Protein AF-A0A932FZR4-F1 (afdb_monomer)

Mean predicted aligned error: 4.01 Å

Organism: Tectimicrobiota bacterium (NCBI:txid2528274)

Foldseek 3Di:
DPDDPLCLQVLLVVDPAADAQPDPPPVSSVVVLVVCVVVVPDPNNPSVNVLLSVLVVVVVVDVVVDDDPAAADAADCSSRNSNQVNNCVVVVHHHDDDPDHRNCVVVVVVVVVVVVVVVVVVD

InterPro domains:
  IPR002731 ATPase, BadF/BadG/BcrA/BcrD type [PF01869] (3-114)
  IPR043129 ATPase, nucleotide binding domain [SSF53067] (11-116)
  IPR051805 Dehydratase Activator and Reductase Protein [PTHR32329] (1-122)

Secondary structure (DSSP, 8-state):
----HHHHHHHHTT-SSPPP----SHHHHHHHHHHHHHTT--HHHHHHHHHHHHHHHHHHHHHHH---S-----SGGGG-HHHHHHHHHHHTSPPP--SS-TTTHHHHHHHHHHHHHHHHHT-

Sequence (123 aa):
LYVELENLGPLSLKGEKALEVSSQCSVFAEAEITTLMAEKKPIADICAGLNLSVANRLISMLYRVGVESQVIIAGGVSKNVGVVKMIEDKLGMPLASSTVDPQLLGAVGAAIFAGRLLEKRKK

Radius of gyration: 18.0 Å; Cα contacts (8 Å, |Δi|>4): 133; chains: 1; bounding box: 40×27×59 Å

Nearest PDB structures (foldseek):
  4ehu-assemb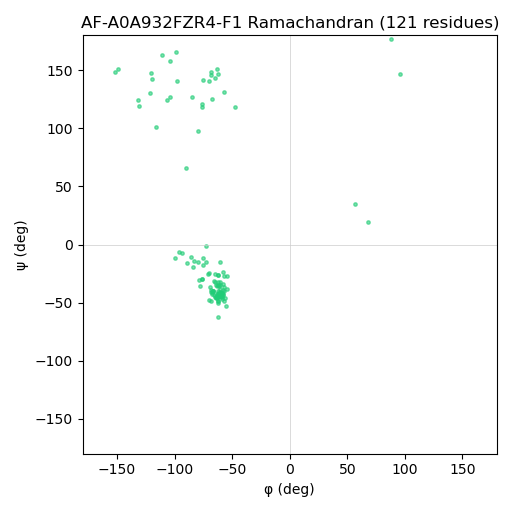ly1_A  TM=9.317E-01  e=2.919E-09  Clostridioides difficile
  1hux-assembly1_B  TM=9.383E-01  e=4.791E-08  Acidaminococcus fermentans
  7yyl-assembly4_H  TM=8.483E-01  e=1.893E-03  Carboxydothermus hydrogenoformans Z-2901
  3cqy-assembly1_A  TM=5.057E-01  e=1.706E-01  Shewanella oneidensis MR-1

Structure (mmCIF, N/CA/C/O backbone):
data_AF-A0A932FZR4-F1
#
_entry.id   AF-A0A932FZR4-F1
#
loop_
_atom_site.group_PDB
_atom_site.id
_atom_site.type_symbol
_atom_site.label_atom_id
_atom_site.label_alt_id
_atom_site.label_comp_id
_atom_site.label_asym_id
_atom_site.label_entity_id
_atom_site.label_seq_id
_atom_site.pdbx_PDB_ins_code
_atom_site.Cartn_x
_atom_site.Cartn_y
_atom_site.Cartn_z
_atom_site.occupancy
_atom_site.B_iso_or_equiv
_atom_site.auth_seq_id
_atom_site.auth_comp_id
_atom_site.auth_asym_id
_atom_site.auth_atom_id
_atom_site.pdbx_PDB_model_num
ATOM 1 N N . LEU A 1 1 ? 3.623 1.582 16.597 1.00 72.94 1 LEU A N 1
ATOM 2 C CA . LEU A 1 1 ? 3.121 0.192 16.474 1.00 72.94 1 LEU A CA 1
ATOM 3 C C . LEU A 1 1 ? 4.312 -0.755 16.543 1.00 72.94 1 LEU A C 1
ATOM 5 O O . LEU A 1 1 ? 5.257 -0.530 15.804 1.00 72.94 1 LEU A O 1
ATOM 9 N N . TYR A 1 2 ? 4.286 -1.784 17.389 1.00 85.25 2 TYR A N 1
ATOM 10 C CA . TYR A 1 2 ? 5.326 -2.826 17.414 1.00 85.25 2 TYR A CA 1
ATOM 11 C C . TYR A 1 2 ? 4.946 -3.962 16.455 1.00 85.25 2 TYR A C 1
ATOM 13 O O . TYR A 1 2 ? 4.581 -5.054 16.882 1.00 85.25 2 TYR A O 1
ATOM 21 N N . VAL A 1 3 ? 4.910 -3.660 15.157 1.00 92.12 3 VAL A N 1
ATOM 22 C CA . VAL A 1 3 ? 4.500 -4.592 14.099 1.00 92.12 3 VAL A CA 1
ATOM 23 C C . VAL A 1 3 ? 5.534 -4.532 12.985 1.00 92.12 3 VAL A C 1
ATOM 25 O O . VAL A 1 3 ? 5.792 -3.453 12.456 1.00 92.12 3 VAL A O 1
ATOM 28 N N . GLU A 1 4 ? 6.097 -5.685 12.630 1.00 94.44 4 GLU A N 1
ATOM 29 C CA . GLU A 1 4 ? 6.995 -5.810 11.478 1.00 94.44 4 GLU A CA 1
ATOM 30 C C . GLU A 1 4 ? 6.269 -5.470 10.170 1.00 94.44 4 GLU A C 1
ATOM 32 O O . GLU A 1 4 ? 5.073 -5.743 10.011 1.00 94.44 4 GLU A O 1
ATOM 37 N N . LEU A 1 5 ? 6.996 -4.893 9.214 1.00 92.19 5 LEU A N 1
ATOM 38 C CA . LEU A 1 5 ? 6.437 -4.362 7.968 1.00 92.19 5 LEU A CA 1
ATOM 39 C C . LEU A 1 5 ? 5.667 -5.426 7.170 1.00 92.19 5 LEU A C 1
ATOM 41 O O . LEU A 1 5 ? 4.588 -5.154 6.643 1.00 92.19 5 LEU A O 1
ATOM 45 N N . GLU A 1 6 ? 6.184 -6.652 7.130 1.00 94.19 6 GLU A N 1
ATOM 46 C CA . GLU A 1 6 ? 5.603 -7.790 6.414 1.00 94.19 6 GLU A CA 1
ATOM 47 C C . GLU A 1 6 ? 4.250 -8.206 7.005 1.00 94.19 6 GLU A C 1
ATOM 49 O O . GLU A 1 6 ? 3.396 -8.748 6.303 1.00 94.19 6 GLU A O 1
ATOM 54 N N . ASN A 1 7 ? 4.028 -7.910 8.288 1.00 95.62 7 ASN A N 1
ATOM 55 C CA . ASN A 1 7 ? 2.805 -8.252 9.002 1.00 95.62 7 ASN A CA 1
ATOM 56 C C . ASN A 1 7 ? 1.724 -7.168 8.898 1.00 95.62 7 ASN A C 1
ATOM 58 O O . ASN A 1 7 ? 0.558 -7.471 9.154 1.00 95.62 7 ASN A O 1
ATOM 62 N N . LEU A 1 8 ? 2.053 -5.936 8.482 1.00 95.25 8 LEU A N 1
ATOM 63 C CA . LEU A 1 8 ? 1.073 -4.845 8.362 1.00 95.25 8 LEU A CA 1
ATOM 64 C C . LEU A 1 8 ? -0.060 -5.179 7.385 1.00 95.25 8 LEU A C 1
ATOM 66 O O . LEU A 1 8 ? -1.228 -4.930 7.682 1.00 95.25 8 LEU A O 1
ATOM 70 N N . GLY A 1 9 ? 0.269 -5.774 6.237 1.00 96.50 9 GLY A N 1
ATOM 71 C CA . GLY A 1 9 ? -0.725 -6.220 5.259 1.00 96.50 9 GLY A CA 1
ATOM 72 C C . GLY A 1 9 ? -1.651 -7.299 5.825 1.00 96.50 9 GLY A C 1
ATOM 73 O O . GLY A 1 9 ? -2.847 -7.046 5.971 1.00 96.50 9 GLY A O 1
ATOM 74 N N . PRO A 1 10 ? -1.132 -8.475 6.210 1.00 97.56 10 PRO A N 1
ATOM 75 C CA . PRO A 1 10 ? -1.947 -9.556 6.759 1.00 97.56 10 PRO A CA 1
ATOM 76 C C . PRO A 1 10 ? -2.758 -9.175 8.005 1.00 97.56 10 PRO A C 1
ATOM 78 O O . PRO A 1 10 ? -3.886 -9.636 8.153 1.00 97.56 10 PRO A O 1
ATOM 81 N N . LEU A 1 11 ? -2.219 -8.338 8.901 1.00 96.69 11 LEU A N 1
ATOM 82 C CA . LEU A 1 11 ? -2.950 -7.873 10.085 1.00 96.69 11 LEU A CA 1
ATOM 83 C C . LEU A 1 11 ? -4.101 -6.938 9.722 1.00 96.69 11 LEU A C 1
ATOM 85 O O . LEU A 1 11 ? -5.170 -7.059 10.310 1.00 96.69 11 LEU A O 1
ATOM 89 N N . SER A 1 12 ? -3.910 -6.050 8.744 1.00 96.94 12 SER A N 1
ATOM 90 C CA . SER A 1 12 ? -4.973 -5.141 8.300 1.00 96.94 12 SER A CA 1
ATOM 91 C C . SER A 1 12 ? -6.209 -5.871 7.764 1.00 96.94 12 SER A C 1
ATOM 93 O O . SER A 1 12 ? -7.324 -5.409 7.964 1.00 96.94 12 SER A O 1
ATOM 95 N N . LEU A 1 13 ? -6.030 -7.044 7.147 1.00 96.75 13 LEU A N 1
ATOM 96 C CA . LEU A 1 13 ? -7.129 -7.863 6.622 1.00 96.75 13 LEU A CA 1
ATOM 97 C C . LEU A 1 13 ? -7.917 -8.610 7.709 1.00 96.75 13 LEU A C 1
ATOM 99 O O . LEU A 1 13 ? -8.966 -9.176 7.419 1.00 96.75 13 LEU A O 1
ATOM 103 N N . LYS A 1 14 ? -7.409 -8.641 8.946 1.00 96.88 14 LYS A N 1
ATOM 104 C CA . LYS A 1 14 ? -8.088 -9.242 10.105 1.00 96.88 14 LYS A CA 1
ATOM 105 C C . LYS A 1 14 ? -8.901 -8.224 10.908 1.00 96.88 14 LYS A C 1
ATOM 107 O O . LYS A 1 14 ? -9.560 -8.624 11.861 1.00 96.88 14 LYS A O 1
ATOM 112 N N . GLY A 1 15 ? -8.790 -6.934 10.585 1.00 92.88 15 GLY A N 1
ATOM 113 C CA . GLY A 1 15 ? -9.547 -5.881 11.254 1.00 92.88 15 GLY A CA 1
ATOM 114 C C . GLY A 1 15 ? -11.033 -5.986 10.929 1.00 92.88 15 GLY A C 1
ATOM 115 O O . GLY A 1 15 ? -11.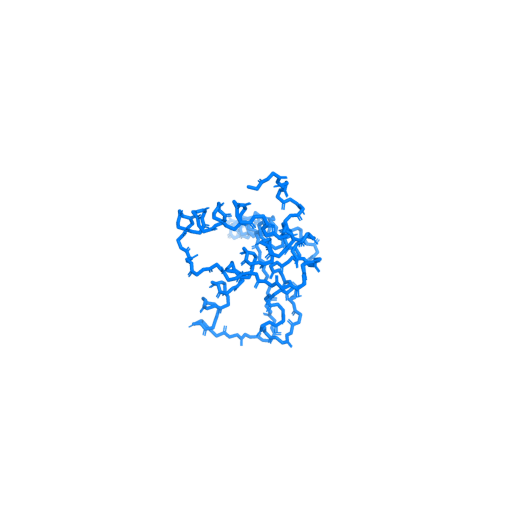406 -6.350 9.816 1.00 92.88 15 GLY A O 1
ATOM 116 N N . GLU A 1 16 ? -11.882 -5.645 11.892 1.00 93.94 16 GLU A N 1
ATOM 117 C CA . GLU A 1 16 ? -13.332 -5.585 11.681 1.00 93.94 16 GLU A CA 1
ATOM 118 C C . GLU A 1 16 ? -13.718 -4.324 10.903 1.00 93.94 16 GLU A C 1
ATOM 120 O O . GLU A 1 16 ? -14.700 -4.308 10.160 1.00 93.94 16 GLU A O 1
ATOM 125 N N . LYS A 1 17 ? -12.933 -3.254 11.067 1.00 94.25 17 LYS A N 1
ATOM 126 C CA . LYS A 1 17 ? -13.120 -1.983 10.367 1.00 94.25 17 LYS A CA 1
ATOM 127 C C . LYS A 1 17 ? -11.803 -1.239 10.199 1.00 94.25 17 LYS A C 1
ATOM 129 O O . LYS A 1 17 ? -10.935 -1.276 11.066 1.00 94.25 17 LYS A O 1
ATOM 134 N N . ALA A 1 18 ? -11.682 -0.489 9.110 1.00 94.94 18 ALA A N 1
ATOM 135 C CA . ALA A 1 18 ? -10.596 0.470 8.953 1.00 94.94 18 ALA A CA 1
ATOM 136 C C . ALA A 1 18 ? -10.885 1.716 9.798 1.00 94.94 18 ALA A C 1
ATOM 138 O O . ALA A 1 18 ? -11.892 2.391 9.578 1.00 94.94 18 ALA A O 1
ATOM 139 N N . LEU A 1 19 ? -10.018 2.017 10.769 1.00 95.56 19 LEU A N 1
ATOM 140 C CA . LEU A 1 19 ? -10.106 3.280 11.506 1.00 95.56 19 LEU A CA 1
ATOM 141 C C . LEU A 1 19 ? -9.711 4.430 10.588 1.00 95.56 19 LEU A C 1
ATOM 143 O O . LEU A 1 19 ? -8.790 4.311 9.784 1.00 95.56 19 LEU A O 1
ATOM 147 N N . GLU A 1 20 ? -10.412 5.547 10.696 1.00 90.69 20 GLU A N 1
ATOM 148 C CA . GLU A 1 20 ? -10.110 6.701 9.866 1.00 90.69 20 GLU A CA 1
ATOM 149 C C . GLU A 1 20 ? -8.748 7.291 10.253 1.00 90.69 20 GLU A C 1
ATOM 151 O O . GLU A 1 20 ? -8.503 7.599 11.417 1.00 90.69 20 GLU A O 1
ATOM 156 N N . VAL A 1 21 ? -7.865 7.423 9.261 1.00 93.00 21 VAL A N 1
ATOM 157 C CA . VAL A 1 21 ? -6.612 8.179 9.358 1.00 93.00 21 VAL A CA 1
ATOM 158 C C . VAL A 1 21 ? -6.740 9.331 8.371 1.00 93.00 21 VAL A C 1
ATOM 160 O O . VAL A 1 21 ? -6.641 9.135 7.157 1.00 93.00 21 VAL A O 1
ATOM 163 N N . SER A 1 22 ? -7.045 10.513 8.896 1.00 83.81 22 SER A N 1
ATOM 164 C CA . SER A 1 22 ? -7.475 11.679 8.117 1.00 83.81 22 SER A CA 1
ATOM 165 C C . SER A 1 22 ? -6.312 12.362 7.394 1.00 83.81 22 SER A C 1
ATOM 167 O O . SER A 1 22 ? -6.468 12.920 6.303 1.00 83.81 22 SER A O 1
ATOM 169 N N . SER A 1 23 ? -5.112 12.275 7.968 1.00 84.75 23 SER A N 1
ATOM 170 C CA . SER A 1 23 ? -3.921 12.913 7.426 1.00 84.75 23 SER A CA 1
ATOM 171 C C . SER A 1 23 ? -3.222 12.073 6.358 1.00 84.75 23 SER A C 1
ATOM 173 O O . SER A 1 23 ? -2.791 10.948 6.597 1.00 84.75 23 SER A O 1
ATOM 175 N N . GLN A 1 24 ? -2.983 12.676 5.189 1.00 83.94 24 GLN A N 1
ATOM 176 C CA . GLN A 1 24 ? -2.054 12.137 4.181 1.00 83.94 24 GLN A CA 1
ATOM 177 C C . GLN A 1 24 ? -0.585 12.501 4.455 1.00 83.94 24 GLN A C 1
ATOM 179 O O . GLN A 1 24 ? 0.320 11.962 3.812 1.00 83.94 24 GLN A O 1
ATOM 184 N N . CYS A 1 25 ? -0.343 13.462 5.351 1.00 92.19 25 CYS A N 1
ATOM 185 C CA . CYS A 1 25 ? 0.989 13.831 5.819 1.00 92.19 25 CYS A CA 1
ATOM 186 C C . CYS A 1 25 ? 1.479 12.770 6.806 1.00 92.19 25 CYS A C 1
ATOM 188 O O . CYS A 1 25 ? 0.843 12.575 7.838 1.00 92.19 25 CYS A O 1
ATOM 190 N N . SER A 1 26 ? 2.612 12.124 6.525 1.00 92.38 26 SER A N 1
ATOM 191 C CA . SER A 1 26 ? 3.125 11.027 7.356 1.00 92.38 26 SER A CA 1
ATOM 192 C C . SER A 1 26 ? 3.362 11.430 8.815 1.00 92.38 26 SER A C 1
ATOM 194 O O . SER A 1 26 ? 3.111 10.628 9.703 1.00 92.38 26 SER A O 1
ATOM 196 N N . VAL A 1 27 ? 3.770 12.680 9.066 1.00 94.81 27 VAL A N 1
ATOM 197 C CA . VAL A 1 27 ? 4.008 13.198 10.426 1.00 94.81 27 VAL A CA 1
ATOM 198 C C . VAL A 1 27 ? 2.703 13.304 11.221 1.00 94.81 27 VAL A C 1
ATOM 200 O O . VAL A 1 27 ? 2.650 12.936 12.389 1.00 94.81 27 VAL A O 1
ATOM 203 N N . PHE A 1 28 ? 1.626 13.781 10.594 1.00 93.38 28 PHE A N 1
ATOM 204 C CA . PHE A 1 28 ? 0.328 13.881 11.267 1.00 93.38 28 PHE A CA 1
ATOM 205 C C . PHE A 1 28 ? -0.379 12.530 11.357 1.00 93.38 28 PHE A C 1
ATOM 207 O O . PHE A 1 28 ? -0.979 12.230 12.384 1.00 93.38 28 PHE A O 1
ATOM 214 N N . ALA A 1 29 ? -0.232 11.679 10.339 1.00 93.69 29 ALA A N 1
ATOM 215 C CA . ALA A 1 29 ? -0.708 10.304 10.399 1.00 93.69 29 ALA A CA 1
ATOM 216 C C . ALA A 1 29 ? -0.061 9.551 11.574 1.00 93.69 29 ALA A C 1
ATOM 218 O O . ALA A 1 29 ? -0.752 8.862 12.312 1.00 93.69 29 ALA A O 1
ATOM 219 N N . GLU A 1 30 ? 1.242 9.724 11.812 1.00 93.75 30 GLU A N 1
ATOM 220 C CA . GLU A 1 30 ? 1.927 9.128 12.965 1.00 93.75 30 GLU A CA 1
ATOM 221 C C . GLU A 1 30 ? 1.342 9.594 14.310 1.00 93.75 30 GLU A C 1
ATOM 223 O O . GLU A 1 30 ? 1.134 8.776 15.215 1.00 93.75 30 GLU A O 1
ATOM 228 N N . ALA A 1 31 ? 1.025 10.885 14.436 1.00 94.69 31 ALA A N 1
ATOM 229 C CA . ALA A 1 31 ? 0.379 11.424 15.630 1.00 94.69 31 ALA A CA 1
ATOM 230 C C . ALA A 1 31 ? -1.018 10.813 15.847 1.00 94.69 31 ALA A C 1
ATOM 232 O O . ALA A 1 31 ? -1.322 10.361 16.950 1.00 94.69 31 ALA A O 1
ATOM 233 N N . GLU A 1 32 ? -1.839 10.715 14.796 1.00 95.06 32 GLU A N 1
ATOM 234 C CA . GLU A 1 32 ? -3.161 10.070 14.854 1.00 95.06 32 GLU A CA 1
ATOM 235 C C . GLU A 1 32 ? -3.056 8.598 15.273 1.00 95.06 32 GLU A C 1
ATOM 237 O O . GLU A 1 32 ? -3.768 8.140 16.168 1.00 95.06 32 GLU A O 1
ATOM 242 N N . ILE A 1 33 ? -2.114 7.860 14.684 1.00 94.81 33 ILE A N 1
ATOM 243 C CA . ILE A 1 33 ? -1.856 6.458 15.021 1.00 94.81 33 ILE A CA 1
ATOM 244 C C . ILE A 1 33 ? -1.445 6.315 16.490 1.00 94.81 33 ILE A C 1
ATOM 246 O O . ILE A 1 33 ? -1.903 5.399 17.174 1.00 94.81 33 ILE A O 1
ATOM 250 N N . THR A 1 34 ? -0.613 7.224 17.001 1.00 94.75 34 THR A N 1
ATOM 251 C CA . THR A 1 34 ? -0.206 7.231 18.413 1.00 94.75 34 THR A CA 1
ATOM 252 C C . THR A 1 34 ? -1.406 7.444 19.337 1.00 94.75 34 THR A C 1
ATOM 254 O O . THR A 1 34 ? -1.533 6.746 20.345 1.00 94.75 34 THR A O 1
ATOM 257 N N . THR A 1 35 ? -2.333 8.328 18.965 1.00 95.50 35 THR A N 1
ATOM 258 C CA . THR A 1 35 ? -3.591 8.534 19.694 1.00 95.50 35 THR A CA 1
ATOM 259 C C . THR A 1 35 ? -4.463 7.277 19.697 1.00 95.50 35 THR A C 1
ATOM 261 O O . THR A 1 35 ? -4.880 6.832 20.764 1.00 95.50 35 THR A O 1
ATOM 264 N N . LEU A 1 36 ? -4.677 6.632 18.545 1.00 95.81 36 LEU A N 1
ATOM 265 C CA . LEU A 1 36 ? -5.473 5.396 18.459 1.00 95.81 36 LEU A CA 1
ATOM 266 C C . LEU A 1 36 ? -4.872 4.252 19.295 1.00 95.81 36 LEU A C 1
ATOM 268 O O . LEU A 1 36 ? -5.599 3.460 19.901 1.00 95.81 36 LEU A O 1
ATOM 272 N N . MET A 1 37 ? -3.539 4.186 19.368 1.00 95.38 37 MET A N 1
ATOM 273 C CA . MET A 1 37 ? -2.822 3.257 20.244 1.00 95.38 37 MET A CA 1
ATOM 274 C C . MET A 1 37 ? -3.053 3.578 21.727 1.00 95.38 37 MET A C 1
ATOM 276 O O . MET A 1 37 ? -3.297 2.664 22.516 1.00 95.38 37 MET A O 1
ATOM 280 N N . ALA A 1 38 ? -3.008 4.858 22.114 1.00 96.31 38 ALA A N 1
ATOM 281 C CA . ALA A 1 38 ? -3.277 5.301 23.484 1.00 96.31 38 ALA A CA 1
ATOM 282 C C . ALA A 1 38 ? -4.729 5.018 23.912 1.00 96.31 38 ALA A C 1
ATOM 284 O O . ALA A 1 38 ? -4.978 4.616 25.048 1.00 96.31 38 ALA A O 1
ATOM 285 N N . GLU A 1 39 ? -5.675 5.127 22.977 1.00 96.56 39 GLU A N 1
ATOM 286 C CA . GLU A 1 39 ? -7.079 4.731 23.143 1.00 96.56 39 GLU A CA 1
ATOM 287 C C . GLU A 1 39 ? -7.297 3.208 23.167 1.00 96.56 39 GLU A C 1
ATOM 289 O O . GLU A 1 39 ? -8.431 2.750 23.322 1.00 96.56 39 GLU A O 1
ATOM 294 N N . LYS A 1 40 ? -6.230 2.410 23.020 1.00 95.62 40 LYS A N 1
ATOM 295 C CA . LYS A 1 40 ? -6.261 0.940 22.999 1.00 95.62 40 LYS A CA 1
ATOM 296 C C . LYS A 1 40 ? -7.185 0.373 21.918 1.00 95.62 40 LYS A C 1
ATOM 298 O O . LYS A 1 40 ? -7.821 -0.664 22.123 1.00 95.62 40 LYS A O 1
ATOM 303 N N . LYS A 1 41 ? -7.272 1.037 20.761 1.00 96.81 41 LYS A N 1
ATOM 304 C CA . LYS A 1 41 ? -7.999 0.486 19.611 1.00 96.81 41 LYS A CA 1
ATOM 305 C C . LYS A 1 41 ? -7.328 -0.810 19.128 1.00 96.81 41 LYS A C 1
ATOM 307 O O . LYS A 1 41 ? -6.111 -0.956 19.283 1.00 96.81 41 LYS A O 1
ATOM 312 N N . PRO A 1 42 ? -8.081 -1.752 18.531 1.00 96.69 42 PRO A N 1
ATOM 313 C CA . PRO A 1 42 ? -7.501 -2.983 18.008 1.00 96.69 42 PRO A CA 1
ATOM 314 C C . PRO A 1 42 ? -6.406 -2.695 16.977 1.00 96.69 42 PRO A C 1
ATOM 316 O O . PRO A 1 42 ? -6.613 -1.937 16.032 1.00 96.69 42 PRO A O 1
ATOM 319 N N . ILE A 1 43 ? -5.242 -3.334 17.127 1.00 95.62 43 ILE A N 1
ATOM 320 C CA . ILE A 1 43 ? -4.095 -3.129 16.225 1.00 95.62 43 ILE A CA 1
ATOM 321 C C . ILE A 1 43 ? -4.460 -3.444 14.772 1.00 95.62 43 ILE A C 1
ATOM 323 O O . ILE A 1 43 ? -4.046 -2.724 13.870 1.00 95.62 43 ILE A O 1
ATOM 327 N N . ALA A 1 44 ? -5.257 -4.491 14.546 1.00 97.12 44 ALA A N 1
ATOM 328 C CA . ALA A 1 44 ? -5.713 -4.875 13.214 1.00 97.12 44 ALA A CA 1
ATOM 329 C C . ALA A 1 44 ? -6.532 -3.758 12.538 1.00 97.12 44 ALA A C 1
ATOM 331 O O . ALA A 1 44 ? -6.282 -3.442 11.375 1.00 97.12 44 ALA A O 1
ATOM 332 N N . ASP A 1 45 ? -7.421 -3.097 13.286 1.00 97.38 45 ASP A N 1
ATOM 333 C CA . ASP A 1 45 ? -8.239 -1.981 12.797 1.00 97.38 45 ASP A CA 1
ATOM 334 C C . ASP A 1 45 ? -7.388 -0.727 12.512 1.00 97.38 45 ASP A C 1
ATOM 336 O O . ASP A 1 45 ? -7.615 -0.016 11.528 1.00 97.38 45 ASP A O 1
ATOM 340 N N . ILE A 1 46 ? -6.362 -0.470 13.337 1.00 96.44 46 ILE A N 1
ATOM 341 C CA . ILE A 1 46 ? -5.383 0.603 13.099 1.00 96.44 46 ILE A CA 1
ATOM 342 C C . ILE A 1 46 ? -4.580 0.319 11.817 1.00 96.44 46 ILE A C 1
ATOM 344 O O . ILE A 1 46 ? -4.435 1.200 10.969 1.00 96.44 46 ILE A O 1
ATOM 348 N N . CYS A 1 47 ? -4.091 -0.913 11.636 1.00 96.44 47 CYS A N 1
ATOM 349 C CA . CYS A 1 47 ? -3.394 -1.337 10.417 1.00 96.44 47 CYS A CA 1
ATOM 350 C C . CYS A 1 47 ? -4.291 -1.216 9.176 1.00 96.44 47 CYS A C 1
ATOM 352 O O . CYS A 1 47 ? -3.817 -0.812 8.113 1.00 96.44 47 CYS A O 1
ATOM 354 N N . ALA A 1 48 ? -5.581 -1.542 9.306 1.00 97.00 48 ALA A N 1
ATOM 355 C CA . ALA A 1 48 ? -6.572 -1.349 8.253 1.00 97.00 48 ALA A CA 1
ATOM 356 C C . ALA A 1 48 ? -6.735 0.130 7.888 1.00 97.00 48 ALA A C 1
ATOM 358 O O . ALA A 1 48 ? -6.703 0.471 6.707 1.00 97.00 48 ALA A O 1
ATOM 359 N N . GLY A 1 49 ? -6.805 1.015 8.882 1.00 95.75 49 GLY A N 1
ATOM 360 C CA . GLY A 1 49 ? -6.824 2.462 8.669 1.00 95.75 49 GLY A CA 1
ATOM 361 C C . GLY A 1 49 ? -5.595 2.993 7.932 1.00 95.75 49 GLY A C 1
ATOM 362 O O . GLY A 1 49 ? -5.710 3.725 6.946 1.00 95.75 49 GLY A O 1
ATOM 363 N N . LEU A 1 50 ? -4.406 2.565 8.362 1.00 95.06 50 LEU A N 1
ATOM 364 C CA . LEU A 1 50 ? -3.139 2.961 7.749 1.00 95.06 50 LEU A CA 1
ATOM 365 C C . LEU A 1 50 ? -3.041 2.511 6.283 1.00 95.06 50 LEU A C 1
ATOM 367 O O . LEU A 1 50 ? -2.747 3.325 5.404 1.00 95.06 50 LEU A O 1
ATOM 371 N N . ASN A 1 51 ? -3.321 1.235 6.000 1.00 95.69 51 ASN A N 1
ATOM 372 C CA . ASN A 1 51 ? -3.300 0.715 4.631 1.00 95.69 51 ASN A CA 1
ATOM 373 C C . ASN A 1 51 ? -4.362 1.394 3.753 1.00 95.69 51 ASN A C 1
ATOM 375 O O . ASN A 1 51 ? -4.087 1.688 2.588 1.00 95.69 51 ASN A O 1
ATOM 379 N N . LEU A 1 52 ? -5.533 1.717 4.314 1.00 95.38 52 LEU A N 1
ATOM 380 C CA . LEU A 1 52 ? -6.594 2.417 3.593 1.00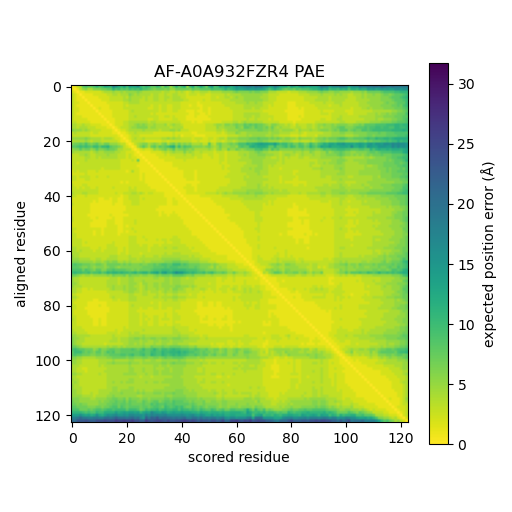 95.38 52 LEU A CA 1
ATOM 381 C C . LEU A 1 52 ? -6.182 3.846 3.225 1.00 95.38 52 LEU A C 1
ATOM 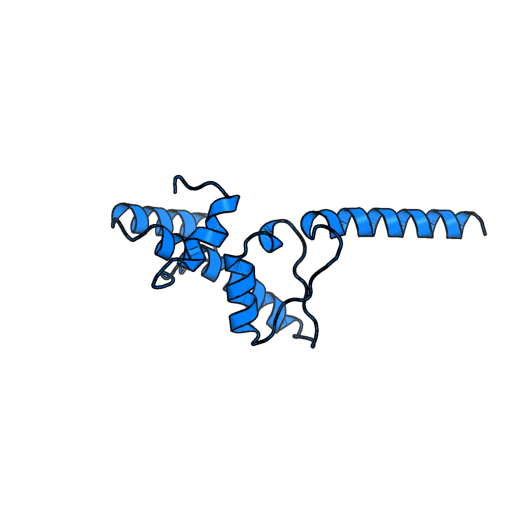383 O O . LEU A 1 52 ? -6.453 4.282 2.106 1.00 95.38 52 LEU A O 1
ATOM 387 N N . SER A 1 53 ? -5.493 4.561 4.118 1.00 95.12 53 SER A N 1
ATOM 388 C CA . SER A 1 53 ? -4.947 5.895 3.830 1.00 95.12 53 SER A CA 1
ATOM 389 C C . SER A 1 53 ? -3.969 5.859 2.647 1.00 95.12 53 SER A C 1
ATOM 391 O O . SER A 1 53 ? -4.091 6.646 1.700 1.00 95.12 53 SER A O 1
ATOM 393 N N . VAL A 1 54 ? -3.065 4.871 2.626 1.00 94.81 54 VAL A N 1
ATOM 394 C CA . VAL A 1 54 ? -2.136 4.650 1.505 1.00 94.81 54 VAL A CA 1
ATOM 395 C C . VAL A 1 54 ? -2.889 4.315 0.213 1.00 94.81 54 VAL A C 1
ATOM 397 O O . VAL A 1 54 ? -2.639 4.938 -0.821 1.00 94.81 54 VAL A O 1
ATOM 400 N N . ALA A 1 55 ? -3.842 3.380 0.263 1.00 95.19 55 ALA A N 1
ATOM 401 C CA . ALA A 1 55 ? -4.643 2.987 -0.895 1.00 95.19 55 ALA A CA 1
ATOM 402 C C . ALA A 1 55 ? -5.440 4.170 -1.471 1.00 95.19 55 ALA A C 1
ATOM 404 O O . ALA A 1 55 ? -5.424 4.395 -2.680 1.00 95.19 55 ALA A O 1
ATOM 405 N N . ASN A 1 56 ? -6.076 4.983 -0.619 1.00 94.31 56 ASN A N 1
ATOM 406 C CA . ASN A 1 56 ? -6.819 6.178 -1.029 1.00 94.31 56 ASN A CA 1
ATOM 407 C C . ASN A 1 56 ? -5.937 7.176 -1.782 1.00 94.31 56 ASN A C 1
ATOM 409 O O . ASN A 1 56 ? -6.356 7.729 -2.801 1.00 94.31 56 ASN A O 1
ATOM 413 N N . ARG A 1 57 ? -4.704 7.389 -1.310 1.00 93.75 57 ARG A N 1
ATOM 414 C CA . ARG A 1 57 ? -3.748 8.271 -1.983 1.00 93.75 57 ARG A CA 1
ATOM 415 C C . ARG A 1 57 ? -3.385 7.751 -3.373 1.00 93.75 57 ARG A C 1
ATOM 417 O O . ARG A 1 57 ? -3.410 8.525 -4.328 1.00 93.75 57 ARG A O 1
ATOM 424 N N . LEU A 1 58 ? -3.086 6.457 -3.496 1.00 94.06 58 LEU A N 1
ATOM 425 C CA . LEU A 1 58 ? -2.743 5.829 -4.777 1.00 94.06 58 LEU A CA 1
ATOM 426 C C . LEU A 1 58 ? -3.912 5.889 -5.769 1.00 94.06 58 LEU A C 1
ATOM 428 O O . LEU A 1 58 ? -3.723 6.302 -6.910 1.00 94.06 58 LEU A O 1
ATOM 432 N N . ILE A 1 59 ? -5.124 5.567 -5.316 1.00 94.31 59 ILE A N 1
ATOM 433 C CA . ILE A 1 59 ? -6.349 5.626 -6.123 1.00 94.31 59 ILE A CA 1
ATOM 434 C C . ILE A 1 59 ? -6.643 7.054 -6.596 1.00 94.31 59 ILE A C 1
ATOM 436 O O . ILE A 1 59 ? -6.956 7.262 -7.765 1.00 94.31 59 ILE A O 1
ATOM 440 N N . SER A 1 60 ? -6.495 8.055 -5.723 1.00 93.81 60 SER A N 1
ATOM 441 C CA . SER A 1 60 ? -6.676 9.465 -6.092 1.00 93.81 60 SER A CA 1
ATOM 442 C C . SER A 1 60 ? -5.711 9.894 -7.202 1.00 93.81 60 SER A C 1
ATOM 444 O O . SER A 1 60 ? -6.110 10.580 -8.142 1.00 93.81 60 SER A O 1
ATOM 446 N N . MET A 1 61 ? -4.447 9.464 -7.132 1.00 94.38 61 MET A N 1
ATOM 447 C CA . MET A 1 61 ? -3.459 9.744 -8.178 1.00 94.38 61 MET A CA 1
ATOM 448 C C . MET A 1 61 ? -3.778 9.003 -9.479 1.00 94.38 61 MET A C 1
ATOM 450 O O . MET A 1 61 ? -3.666 9.590 -10.552 1.00 94.38 61 MET A O 1
ATOM 454 N N . LEU A 1 62 ? -4.215 7.748 -9.381 1.00 94.44 62 LEU A N 1
ATOM 455 C CA . LEU A 1 62 ? -4.577 6.925 -10.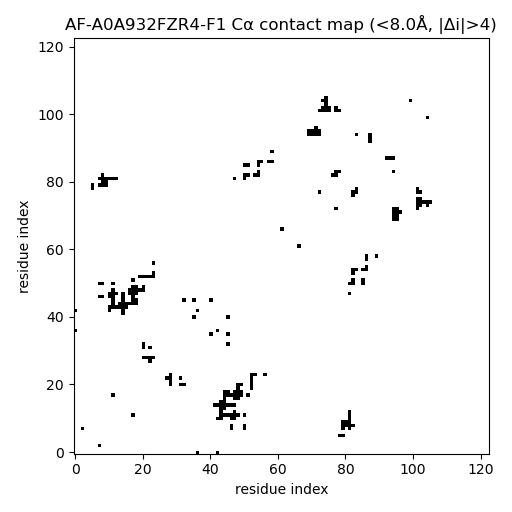529 1.00 94.44 62 LEU A CA 1
ATOM 456 C C . LEU A 1 62 ? -5.796 7.494 -11.279 1.00 94.44 62 LEU A C 1
ATOM 458 O O . LEU A 1 62 ? -5.746 7.659 -12.494 1.00 94.44 62 LEU A O 1
ATOM 462 N N . TYR A 1 63 ? -6.855 7.907 -10.577 1.00 94.12 63 TYR A N 1
ATOM 463 C CA . TYR A 1 63 ? -8.030 8.503 -11.225 1.00 94.12 63 TYR A CA 1
ATOM 464 C C . TYR A 1 63 ? -7.729 9.811 -11.964 1.00 94.12 63 TYR A C 1
ATOM 466 O O . TYR A 1 63 ? -8.412 10.135 -12.931 1.00 94.12 63 TYR A O 1
ATOM 474 N N . ARG A 1 64 ? -6.690 10.552 -11.561 1.00 95.56 64 ARG A N 1
ATOM 475 C CA . ARG A 1 64 ? -6.269 11.776 -12.262 1.00 95.56 64 ARG A CA 1
ATOM 476 C C . ARG A 1 64 ? -5.632 11.507 -13.623 1.00 95.56 64 ARG A C 1
ATOM 478 O O . ARG A 1 64 ? -5.644 12.406 -14.458 1.00 95.56 64 ARG A O 1
ATOM 485 N N . VAL A 1 65 ? -5.052 10.324 -13.828 1.00 94.94 65 VAL A N 1
ATOM 486 C CA . VAL A 1 65 ? -4.424 9.931 -15.102 1.00 94.94 65 VAL A CA 1
ATOM 487 C C . VAL A 1 65 ? -5.324 9.040 -15.963 1.00 94.94 65 VAL A C 1
ATOM 489 O O . VAL A 1 65 ? -5.034 8.862 -17.140 1.00 94.94 65 VAL A O 1
ATOM 492 N N . GLY A 1 66 ? -6.428 8.541 -15.400 1.00 92.56 66 GLY A N 1
ATOM 493 C CA . GLY A 1 66 ? -7.337 7.595 -16.045 1.00 92.56 66 GLY A CA 1
ATOM 494 C C . GLY A 1 66 ? -7.024 6.145 -15.666 1.00 92.56 66 GLY A C 1
ATOM 495 O O . GLY A 1 66 ? -5.872 5.784 -15.424 1.00 92.56 66 GLY A O 1
ATOM 496 N N . VAL A 1 67 ? -8.070 5.318 -15.582 1.00 92.75 67 VAL A N 1
ATOM 497 C CA . VAL A 1 67 ? -7.957 3.885 -15.269 1.00 92.75 67 VAL A CA 1
ATOM 498 C C . VAL A 1 67 ? -8.213 3.080 -16.532 1.00 92.75 67 VAL A C 1
ATOM 500 O O . VAL A 1 67 ? -9.268 3.213 -17.146 1.00 92.75 67 VAL A O 1
ATOM 503 N N . GLU A 1 68 ? -7.256 2.230 -16.883 1.00 90.19 68 GLU A N 1
ATOM 504 C CA . GLU A 1 68 ? -7.355 1.275 -17.987 1.00 90.19 68 GLU A CA 1
ATOM 505 C C . GLU A 1 68 ? -7.720 -0.124 -17.476 1.00 90.19 68 GLU A C 1
ATOM 507 O O . GLU A 1 68 ? -7.598 -0.419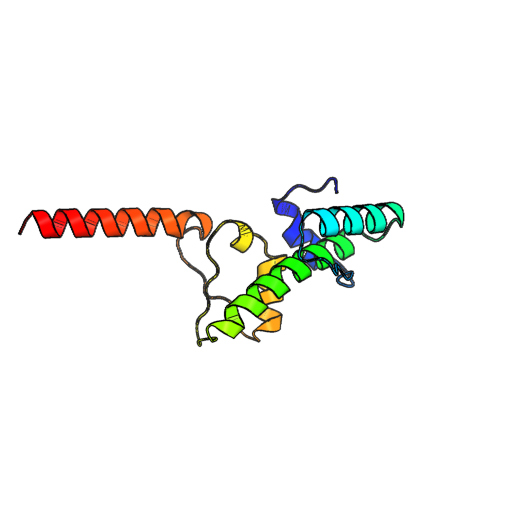 -16.289 1.00 90.19 68 GLU A O 1
ATOM 512 N N . SER A 1 69 ? -8.121 -1.014 -18.387 1.00 87.94 69 SER A N 1
ATOM 513 C CA . SER A 1 69 ? -8.577 -2.382 -18.067 1.00 87.94 69 SER A CA 1
ATOM 514 C C . SER A 1 69 ? -7.546 -3.286 -17.370 1.00 87.94 69 SER A C 1
ATOM 516 O O . SER A 1 69 ? -7.915 -4.325 -16.826 1.00 87.94 69 SER A O 1
ATOM 518 N N . GLN A 1 70 ? -6.262 -2.918 -17.374 1.00 91.69 70 GLN A N 1
ATOM 519 C CA . GLN A 1 70 ? -5.206 -3.635 -16.665 1.00 91.69 70 GLN A CA 1
ATOM 520 C C . GLN A 1 70 ? -4.359 -2.664 -15.850 1.00 91.69 70 GLN A C 1
ATOM 522 O O . GLN A 1 70 ? -3.696 -1.783 -16.397 1.00 91.69 70 GLN A O 1
ATOM 527 N N . VAL A 1 71 ? -4.340 -2.868 -14.534 1.00 94.19 71 VAL A N 1
ATOM 528 C CA . VAL A 1 71 ? -3.543 -2.071 -13.597 1.00 94.19 71 VAL A CA 1
ATOM 529 C C . VAL A 1 71 ? -2.595 -2.992 -12.850 1.00 94.19 71 VAL A C 1
ATOM 531 O O . VAL A 1 71 ? -3.013 -4.007 -12.303 1.00 94.19 71 VAL A O 1
ATOM 534 N N . ILE A 1 72 ? -1.318 -2.624 -12.806 1.00 93.69 72 ILE A N 1
ATOM 535 C CA . ILE A 1 72 ? -0.295 -3.297 -12.003 1.00 93.69 72 ILE A CA 1
ATOM 536 C C . ILE A 1 72 ? 0.304 -2.309 -11.005 1.00 93.69 72 ILE A C 1
ATOM 538 O O . ILE A 1 72 ? 0.520 -1.140 -11.327 1.00 93.69 72 ILE A O 1
ATOM 542 N N . ILE A 1 73 ? 0.606 -2.786 -9.798 1.00 93.19 73 ILE A N 1
ATOM 543 C CA . ILE A 1 73 ? 1.372 -2.040 -8.799 1.00 93.19 73 ILE A CA 1
ATOM 544 C C . ILE A 1 73 ? 2.806 -2.578 -8.741 1.00 93.19 73 ILE A C 1
ATOM 546 O O . ILE A 1 73 ? 3.034 -3.774 -8.579 1.00 93.19 73 ILE A O 1
ATOM 550 N N . ALA A 1 74 ? 3.783 -1.683 -8.875 1.00 93.75 74 ALA A N 1
ATOM 551 C CA . ALA A 1 74 ? 5.208 -1.996 -8.781 1.00 93.75 74 ALA A CA 1
ATOM 552 C C . ALA A 1 74 ? 5.828 -1.383 -7.512 1.00 93.75 74 ALA A C 1
ATOM 554 O O . ALA A 1 74 ? 5.269 -0.464 -6.911 1.00 93.75 74 ALA A O 1
ATOM 555 N N . GLY A 1 75 ? 7.005 -1.869 -7.111 1.00 93.38 75 GLY A N 1
ATOM 556 C CA . GLY A 1 75 ? 7.707 -1.421 -5.902 1.00 93.38 75 GLY A CA 1
ATOM 557 C C . GLY A 1 75 ? 7.303 -2.190 -4.641 1.00 93.38 75 GLY A C 1
ATOM 558 O O . GLY A 1 75 ? 6.438 -3.057 -4.680 1.00 93.38 75 GLY A O 1
ATOM 559 N N . GLY A 1 76 ? 7.931 -1.895 -3.498 1.00 93.69 76 GLY A N 1
ATOM 560 C CA . GLY A 1 76 ? 7.773 -2.694 -2.269 1.00 93.69 76 GLY A CA 1
ATOM 561 C C . GLY A 1 76 ? 6.348 -2.740 -1.700 1.00 93.69 76 GLY A C 1
ATOM 562 O O . GLY A 1 76 ? 5.938 -3.769 -1.175 1.00 93.69 76 GLY A O 1
ATOM 563 N N . VAL A 1 77 ? 5.562 -1.668 -1.866 1.00 94.56 77 VAL A N 1
ATOM 564 C CA . VAL A 1 77 ? 4.174 -1.585 -1.362 1.00 94.56 77 VAL A CA 1
ATOM 565 C C . VAL A 1 77 ? 3.259 -2.631 -2.006 1.00 94.56 77 VAL A C 1
ATOM 567 O O . VAL A 1 77 ? 2.318 -3.083 -1.366 1.00 94.56 77 VAL A O 1
ATOM 570 N N . SER A 1 78 ? 3.567 -3.089 -3.222 1.00 93.94 78 SER A N 1
ATOM 571 C CA . SER A 1 78 ? 2.841 -4.190 -3.876 1.00 93.94 78 SER A CA 1
ATOM 572 C C . SER A 1 78 ? 2.836 -5.499 -3.070 1.00 93.94 78 SER A C 1
ATOM 574 O O . SER A 1 78 ? 1.947 -6.323 -3.249 1.00 93.94 78 SER A O 1
ATOM 576 N N . LYS A 1 79 ? 3.811 -5.697 -2.171 1.00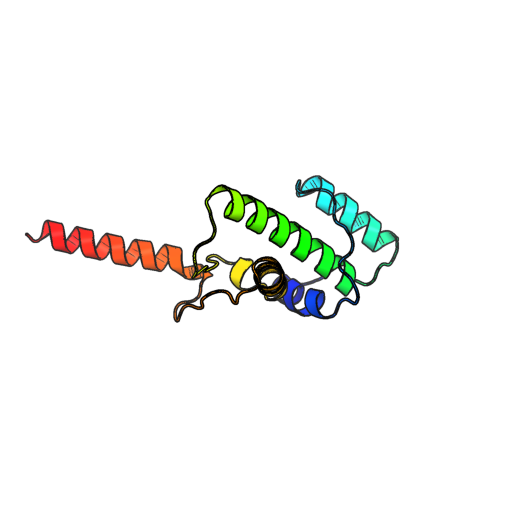 93.81 79 LYS A N 1
ATOM 577 C CA . LYS A 1 79 ? 3.898 -6.874 -1.293 1.00 93.81 79 LYS A CA 1
ATOM 578 C C . LYS A 1 79 ? 2.972 -6.766 -0.080 1.00 93.81 79 LYS A C 1
ATOM 580 O O . LYS A 1 79 ? 2.714 -7.759 0.594 1.00 93.81 79 LYS A O 1
ATOM 585 N N . ASN A 1 80 ? 2.459 -5.570 0.208 1.00 96.62 80 ASN A N 1
ATOM 586 C CA . ASN A 1 80 ? 1.464 -5.366 1.247 1.00 96.62 80 ASN A CA 1
ATOM 587 C C . ASN A 1 80 ? 0.083 -5.767 0.707 1.00 96.62 80 ASN A C 1
ATOM 589 O O . ASN A 1 80 ? -0.608 -4.983 0.055 1.00 96.62 80 ASN A O 1
ATOM 593 N N . VAL A 1 81 ? -0.325 -6.995 1.031 1.00 96.38 81 VAL A N 1
ATOM 594 C CA . VAL A 1 81 ? -1.616 -7.572 0.620 1.00 96.38 81 VAL A CA 1
ATOM 595 C C . VAL A 1 81 ? -2.830 -6.751 1.065 1.00 96.38 81 VAL A C 1
ATOM 597 O O . VAL A 1 81 ? -3.855 -6.779 0.394 1.00 96.38 81 VAL A O 1
ATOM 600 N N . GLY A 1 82 ? -2.717 -5.992 2.160 1.00 97.06 82 GLY A N 1
ATOM 601 C CA . GLY A 1 82 ? -3.780 -5.109 2.638 1.00 97.06 82 GLY A CA 1
ATOM 602 C C . GLY A 1 82 ? -4.015 -3.937 1.692 1.00 97.06 82 GLY A C 1
ATOM 603 O O . GLY A 1 82 ? -5.144 -3.684 1.282 1.00 97.06 82 GLY A O 1
ATOM 604 N N . VAL A 1 83 ? -2.936 -3.262 1.286 1.00 96.94 83 VAL A N 1
ATOM 605 C CA . VAL A 1 83 ? -3.008 -2.158 0.316 1.00 96.94 83 VAL A CA 1
ATOM 606 C C . VAL A 1 83 ? -3.486 -2.658 -1.045 1.00 96.94 83 VAL A C 1
ATOM 608 O O . VAL A 1 83 ? -4.366 -2.034 -1.633 1.00 96.94 83 VAL A O 1
ATOM 611 N N . VAL A 1 84 ? -2.951 -3.787 -1.528 1.00 96.56 84 VAL A N 1
ATOM 612 C CA . VAL A 1 84 ? -3.384 -4.405 -2.795 1.00 96.56 84 VAL A CA 1
ATOM 613 C C . VAL A 1 84 ? -4.885 -4.659 -2.776 1.00 96.56 84 VAL A C 1
ATOM 615 O O . VAL A 1 84 ? -5.594 -4.149 -3.639 1.00 96.56 84 VAL A O 1
ATOM 618 N N . LYS A 1 85 ? -5.381 -5.349 -1.744 1.00 96.75 85 LYS A N 1
ATOM 619 C CA . LYS A 1 85 ? -6.799 -5.687 -1.625 1.00 96.75 85 LYS A CA 1
ATOM 620 C C . LYS A 1 85 ? -7.694 -4.446 -1.599 1.00 96.75 85 LYS A C 1
ATOM 622 O O . LYS A 1 85 ? -8.689 -4.388 -2.310 1.00 96.75 85 LYS A O 1
ATOM 627 N N . MET A 1 86 ? -7.312 -3.417 -0.844 1.00 96.19 86 MET A N 1
ATOM 628 C CA . MET A 1 86 ? -8.075 -2.165 -0.764 1.00 96.19 86 MET A CA 1
ATOM 629 C C . MET A 1 86 ? -8.099 -1.384 -2.084 1.00 96.19 86 MET A C 1
ATOM 631 O O . MET A 1 86 ? -9.071 -0.679 -2.361 1.00 96.19 86 MET A O 1
ATOM 635 N N . ILE A 1 87 ? -7.039 -1.478 -2.892 1.00 96.62 87 ILE A N 1
ATOM 636 C CA . ILE A 1 87 ? -7.009 -0.907 -4.243 1.00 96.62 87 ILE A CA 1
ATOM 637 C C . ILE A 1 87 ? -7.940 -1.700 -5.162 1.00 96.62 87 ILE A C 1
ATOM 639 O O . ILE A 1 87 ? -8.762 -1.089 -5.839 1.00 96.62 87 ILE A O 1
ATOM 643 N N . GLU A 1 88 ? -7.857 -3.033 -5.157 1.00 96.38 88 GLU A N 1
ATOM 644 C CA . GLU A 1 88 ? -8.739 -3.904 -5.950 1.00 96.38 88 GLU A CA 1
ATOM 645 C C . GLU A 1 88 ? -10.216 -3.652 -5.636 1.00 96.38 88 GLU A C 1
ATOM 647 O O . GLU A 1 88 ? -11.019 -3.459 -6.547 1.00 96.38 88 GLU A O 1
ATOM 652 N N . ASP A 1 89 ? -10.563 -3.560 -4.349 1.00 95.69 89 ASP A N 1
ATOM 653 C CA . ASP A 1 89 ? -11.930 -3.295 -3.897 1.00 95.69 89 ASP A CA 1
ATOM 654 C C . ASP A 1 89 ? -12.438 -1.921 -4.374 1.00 95.69 89 ASP A C 1
ATOM 656 O O . ASP A 1 89 ? -13.611 -1.772 -4.711 1.00 95.69 89 ASP A O 1
ATOM 660 N N . LYS A 1 90 ? -11.560 -0.910 -4.453 1.00 94.62 90 LYS A N 1
ATOM 661 C CA . LYS A 1 90 ? -11.904 0.439 -4.945 1.00 94.62 90 LYS A CA 1
ATOM 662 C C . LYS A 1 90 ? -11.981 0.543 -6.462 1.00 94.62 90 LYS A C 1
ATOM 664 O O . LYS A 1 90 ? -12.716 1.394 -6.958 1.00 94.62 90 LYS A O 1
ATOM 669 N N . LEU A 1 91 ? -11.198 -0.258 -7.181 1.00 94.50 91 LEU A N 1
ATOM 670 C CA . LEU A 1 91 ? -11.226 -0.314 -8.642 1.00 94.50 91 LEU A CA 1
ATOM 671 C C . LEU A 1 91 ? -12.325 -1.246 -9.163 1.00 94.50 91 LEU A C 1
ATOM 673 O O . LEU A 1 91 ? -12.707 -1.135 -10.324 1.00 94.50 91 LEU A O 1
ATOM 677 N N . GLY A 1 92 ? -12.829 -2.161 -8.330 1.00 94.88 92 GLY A N 1
ATOM 678 C CA . GLY A 1 92 ? -13.790 -3.180 -8.746 1.00 94.88 92 GLY A CA 1
ATOM 679 C C . GLY A 1 92 ? -13.191 -4.223 -9.695 1.00 94.88 92 GLY A C 1
ATOM 680 O O . GLY A 1 92 ? -13.930 -4.895 -10.410 1.00 94.88 92 GLY A O 1
ATOM 681 N N . MET A 1 93 ? -11.862 -4.352 -9.727 1.00 94.25 93 MET A N 1
ATOM 682 C CA . MET A 1 93 ? -11.141 -5.303 -10.572 1.00 94.25 93 MET A CA 1
ATOM 683 C C . MET A 1 93 ? -9.838 -5.758 -9.899 1.00 94.25 93 MET A C 1
ATOM 685 O O . MET A 1 93 ? -9.252 -4.987 -9.133 1.00 94.25 93 MET A O 1
ATOM 689 N N . PRO A 1 94 ? -9.368 -6.987 -10.178 1.00 94.94 94 PRO A N 1
ATOM 690 C CA . PRO A 1 94 ? -8.098 -7.469 -9.649 1.00 94.94 94 PRO A CA 1
ATOM 691 C C . PRO A 1 94 ? -6.917 -6.713 -10.268 1.00 94.94 94 PRO A C 1
ATOM 693 O O . PRO A 1 94 ? -6.956 -6.327 -11.440 1.00 94.94 94 PRO A O 1
ATOM 696 N N . LEU A 1 95 ? -5.840 -6.549 -9.499 1.00 94.75 95 LEU A N 1
ATOM 697 C CA . LEU A 1 95 ? -4.584 -6.046 -10.044 1.00 94.75 95 LEU A CA 1
ATOM 698 C C . LEU A 1 95 ? -3.891 -7.150 -10.849 1.00 94.75 95 LEU A C 1
ATOM 700 O O . LEU A 1 95 ? -3.882 -8.324 -10.479 1.00 94.75 95 LEU A O 1
ATOM 704 N N . ALA A 1 96 ? -3.276 -6.766 -11.963 1.00 92.88 96 ALA A N 1
ATOM 705 C CA . ALA A 1 96 ? -2.449 -7.661 -12.751 1.00 92.88 96 ALA A CA 1
ATOM 706 C C . ALA A 1 96 ? -1.209 -8.093 -11.953 1.00 92.88 96 ALA A C 1
ATOM 708 O O . ALA A 1 96 ? -0.608 -7.304 -11.219 1.00 92.88 96 ALA A O 1
ATOM 709 N N . SER A 1 97 ? -0.802 -9.348 -12.134 1.00 86.44 97 SER A N 1
ATOM 710 C CA . SER A 1 97 ? 0.393 -9.920 -11.518 1.00 86.44 97 SER A CA 1
ATOM 711 C C . SER A 1 97 ? 1.539 -10.044 -12.525 1.00 86.44 97 SER A C 1
ATOM 713 O O . SER A 1 97 ? 1.343 -10.067 -13.740 1.00 86.44 97 SER A O 1
ATOM 715 N N . SER A 1 98 ? 2.764 -10.104 -12.007 1.00 86.62 98 SER A N 1
ATOM 716 C CA . SER A 1 98 ? 3.991 -10.288 -12.782 1.00 86.62 98 SER A CA 1
ATOM 717 C C . SER A 1 98 ? 4.698 -11.560 -12.324 1.00 86.62 98 SER A C 1
ATOM 719 O O . SER A 1 98 ? 4.668 -11.900 -11.143 1.00 86.62 98 SER A O 1
ATOM 721 N N . THR A 1 99 ? 5.378 -12.245 -13.244 1.00 89.56 99 THR A N 1
ATOM 722 C CA . THR A 1 99 ? 6.265 -13.378 -12.921 1.00 89.56 99 THR A CA 1
ATOM 723 C C . THR A 1 99 ? 7.567 -12.932 -12.249 1.00 89.56 99 THR A C 1
ATOM 725 O O . THR A 1 99 ? 8.293 -13.747 -11.689 1.00 89.56 99 THR A O 1
ATOM 728 N N . VAL A 1 100 ? 7.879 -11.638 -12.326 1.00 92.69 100 VAL A N 1
ATOM 729 C CA . VAL A 1 100 ? 9.015 -10.990 -11.664 1.00 92.69 100 VAL A CA 1
ATOM 730 C C . VAL A 1 100 ? 8.525 -10.341 -10.378 1.00 92.69 100 VAL A C 1
ATOM 732 O O . VAL A 1 100 ? 7.470 -9.704 -10.393 1.00 92.69 100 VAL A O 1
ATOM 735 N N . ASP A 1 101 ? 9.326 -10.428 -9.310 1.00 93.94 101 ASP A N 1
ATOM 736 C CA . ASP A 1 101 ? 9.090 -9.685 -8.069 1.00 93.94 101 ASP A CA 1
ATOM 737 C C . ASP A 1 101 ? 8.787 -8.205 -8.391 1.00 93.94 101 ASP A C 1
ATOM 739 O O . ASP A 1 101 ? 9.644 -7.511 -8.956 1.00 93.94 101 ASP A O 1
ATOM 743 N N . PRO A 1 102 ? 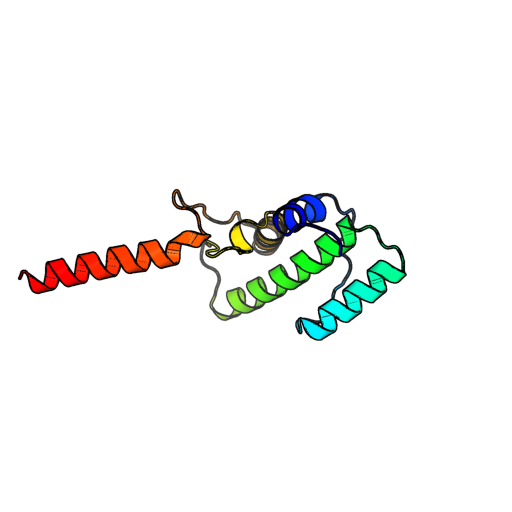7.594 -7.695 -8.037 1.00 92.88 102 PRO A N 1
ATOM 744 C CA . PRO A 1 102 ? 7.200 -6.321 -8.325 1.00 92.88 102 PRO A CA 1
ATOM 745 C C . PRO A 1 102 ? 8.178 -5.253 -7.813 1.00 92.88 102 PRO A C 1
ATOM 747 O O . PRO A 1 102 ? 8.265 -4.164 -8.384 1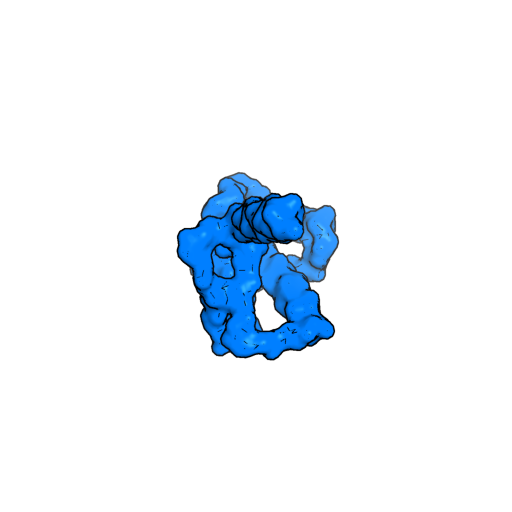.00 92.88 102 PRO A O 1
ATOM 750 N N . GLN A 1 103 ? 8.935 -5.544 -6.750 1.00 95.06 103 GLN A N 1
ATOM 751 C CA . GLN A 1 103 ? 9.956 -4.647 -6.208 1.00 95.06 103 GLN A CA 1
ATOM 752 C C . GLN A 1 103 ? 11.178 -4.520 -7.132 1.00 95.06 103 GLN A C 1
ATOM 754 O O . GLN A 1 103 ? 11.868 -3.503 -7.098 1.00 95.06 103 GLN A O 1
ATOM 759 N N . LEU A 1 104 ? 11.426 -5.518 -7.983 1.00 96.06 104 LEU A N 1
ATOM 760 C CA . LEU A 1 104 ? 12.562 -5.576 -8.904 1.00 96.06 104 LEU A CA 1
ATOM 761 C C . LEU A 1 104 ? 12.226 -5.095 -10.321 1.00 96.06 104 LEU A C 1
ATOM 763 O O . LEU A 1 104 ? 13.133 -4.956 -11.142 1.00 96.06 104 LEU A O 1
ATOM 767 N N . LEU A 1 105 ? 10.957 -4.796 -10.623 1.00 94.94 105 LEU A N 1
ATOM 768 C CA . LEU A 1 105 ? 10.519 -4.401 -11.969 1.00 94.94 105 LEU A CA 1
ATOM 769 C C . LEU A 1 105 ? 11.304 -3.209 -12.534 1.00 94.94 105 LEU A C 1
ATOM 771 O O . LEU A 1 105 ? 11.658 -3.214 -13.712 1.00 94.94 105 LEU A O 1
ATOM 775 N N . GLY A 1 106 ? 11.640 -2.222 -11.698 1.00 94.88 106 GLY A N 1
ATOM 776 C CA . GLY A 1 106 ? 12.464 -1.084 -12.116 1.00 94.88 106 GLY A CA 1
ATOM 777 C C . GLY A 1 106 ? 13.878 -1.494 -12.545 1.00 94.88 106 GLY A C 1
ATOM 778 O O . GLY A 1 106 ? 14.365 -1.047 -13.583 1.00 94.88 106 GLY A O 1
ATOM 779 N N . ALA A 1 107 ? 14.516 -2.396 -11.793 1.00 96.94 107 ALA A N 1
ATOM 780 C CA . ALA A 1 107 ? 15.846 -2.912 -12.118 1.00 96.94 107 ALA A CA 1
ATOM 781 C C . ALA A 1 107 ? 15.826 -3.769 -13.394 1.00 96.94 107 ALA A C 1
ATOM 783 O O . ALA A 1 107 ? 16.697 -3.628 -14.251 1.00 96.94 107 ALA A O 1
ATOM 784 N N . VAL A 1 108 ? 14.794 -4.601 -13.563 1.00 96.38 108 VAL A N 1
ATOM 785 C CA . VAL A 1 108 ? 14.587 -5.382 -14.791 1.00 96.38 108 VAL A CA 1
ATOM 786 C C . VAL A 1 108 ? 14.383 -4.464 -15.998 1.00 96.38 108 VAL A C 1
ATOM 788 O O . VAL A 1 108 ? 15.013 -4.669 -17.036 1.00 96.38 108 VAL A O 1
ATOM 791 N N . GLY A 1 109 ? 13.578 -3.407 -15.857 1.00 95.94 109 GLY A N 1
ATOM 792 C CA . GLY A 1 109 ? 13.401 -2.394 -16.898 1.00 95.94 109 GLY A CA 1
ATOM 793 C C . GLY A 1 109 ? 14.720 -1.727 -17.298 1.00 95.94 109 GLY A C 1
ATOM 794 O O . GLY A 1 109 ? 15.011 -1.604 -18.490 1.00 95.94 109 GLY A O 1
ATOM 795 N N . ALA A 1 110 ? 15.558 -1.372 -16.319 1.00 97.94 110 ALA A N 1
ATOM 796 C CA . ALA A 1 110 ? 16.883 -0.808 -16.566 1.00 97.94 110 ALA A CA 1
ATOM 797 C C . ALA A 1 110 ? 17.811 -1.786 -17.311 1.00 97.94 110 ALA A C 1
ATOM 799 O O . ALA A 1 110 ? 18.474 -1.389 -18.272 1.00 97.94 110 ALA A O 1
ATOM 800 N N . ALA A 1 111 ? 17.819 -3.067 -16.929 1.00 97.81 111 ALA A N 1
ATOM 801 C CA . ALA A 1 111 ? 18.619 -4.099 -17.590 1.00 97.81 111 ALA A CA 1
ATOM 802 C C . ALA A 1 111 ? 18.197 -4.315 -19.055 1.00 97.81 111 ALA A C 1
ATOM 804 O O . ALA A 1 111 ? 19.044 -4.338 -19.950 1.00 97.81 111 ALA A O 1
ATOM 805 N N . ILE A 1 112 ? 16.887 -4.398 -19.321 1.00 97.44 112 ILE A N 1
ATOM 806 C CA . ILE A 1 112 ? 16.343 -4.511 -20.684 1.00 97.44 112 ILE A CA 1
ATOM 807 C C . ILE A 1 112 ? 16.726 -3.282 -21.516 1.00 97.44 112 ILE A C 1
ATOM 809 O O . ILE A 1 112 ? 17.134 -3.410 -22.673 1.00 97.44 112 ILE A O 1
ATOM 813 N N . PHE A 1 113 ? 16.613 -2.084 -20.938 1.00 98.00 113 PHE A N 1
ATOM 814 C CA . PHE A 1 113 ? 16.966 -0.844 -21.621 1.00 98.00 113 PHE A CA 1
ATOM 815 C C . PHE A 1 113 ? 18.455 -0.796 -21.987 1.00 98.00 113 PHE A C 1
ATOM 817 O O . PHE A 1 113 ? 18.795 -0.497 -23.133 1.00 98.00 113 PHE A O 1
ATOM 824 N N . ALA A 1 114 ? 19.340 -1.164 -21.057 1.00 98.00 114 ALA A N 1
ATOM 825 C CA . ALA A 1 114 ? 20.776 -1.255 -21.305 1.00 98.00 114 ALA A CA 1
ATOM 826 C C . ALA A 1 114 ? 21.108 -2.262 -22.421 1.00 98.00 114 ALA A C 1
ATOM 828 O O . ALA A 1 114 ? 21.887 -1.941 -23.320 1.00 98.00 114 ALA A O 1
ATOM 829 N N . GLY A 1 115 ? 20.468 -3.437 -22.422 1.00 97.69 115 GLY A N 1
ATOM 830 C CA . GLY A 1 115 ? 20.618 -4.436 -23.485 1.00 97.69 115 GLY A CA 1
ATOM 831 C C . GLY A 1 115 ? 20.270 -3.878 -24.869 1.00 97.69 115 GLY A C 1
ATOM 832 O O . GLY A 1 115 ? 21.082 -3.954 -25.792 1.00 97.69 115 GLY A O 1
ATOM 833 N N . ARG A 1 116 ? 19.120 -3.202 -24.994 1.00 97.12 116 ARG A N 1
ATOM 834 C CA . ARG A 1 116 ? 18.689 -2.562 -26.254 1.00 97.12 116 ARG A CA 1
ATOM 835 C C . ARG A 1 116 ? 19.656 -1.476 -26.731 1.00 97.12 116 ARG A C 1
ATOM 837 O O . ARG A 1 116 ? 19.851 -1.309 -27.934 1.00 97.12 116 ARG A O 1
ATOM 844 N N . LEU A 1 117 ? 20.256 -0.716 -25.811 1.00 97.06 117 LEU A N 1
ATOM 845 C CA . LEU A 1 117 ? 21.261 0.292 -26.161 1.00 97.06 117 LEU A CA 1
ATOM 846 C C . LEU A 1 117 ? 22.537 -0.341 -26.725 1.00 97.06 117 LEU A C 1
ATOM 848 O O . LEU A 1 117 ? 23.095 0.179 -27.690 1.00 97.06 117 LEU A O 1
ATOM 852 N N . LEU A 1 118 ? 22.989 -1.460 -26.155 1.00 96.38 118 LEU A N 1
ATOM 853 C CA . LEU A 1 118 ? 24.162 -2.182 -26.650 1.00 96.38 118 LEU A CA 1
ATOM 854 C C . LEU A 1 118 ? 23.916 -2.792 -28.034 1.00 96.38 118 LEU A C 1
ATOM 856 O O . LEU A 1 118 ? 24.794 -2.715 -28.888 1.00 96.38 118 LEU A O 1
ATOM 860 N N . GLU A 1 119 ? 22.728 -3.343 -28.286 1.00 95.69 119 GLU A N 1
ATOM 861 C CA . GLU A 1 119 ? 22.353 -3.857 -29.611 1.00 95.69 119 GLU A CA 1
ATOM 862 C C . GLU A 1 119 ? 22.334 -2.758 -30.678 1.00 95.69 119 GLU A C 1
ATOM 864 O O . GLU A 1 119 ? 22.841 -2.963 -31.779 1.00 95.69 119 GLU A O 1
ATOM 869 N N . LYS A 1 120 ? 21.810 -1.569 -30.348 1.00 92.62 120 LYS A N 1
ATOM 870 C CA . LYS A 1 120 ? 21.813 -0.416 -31.262 1.00 92.62 120 LYS A CA 1
ATOM 871 C C . LYS A 1 120 ? 23.216 0.095 -31.586 1.00 92.62 120 LYS A C 1
ATOM 873 O O . LYS A 1 120 ? 23.411 0.574 -32.689 1.00 92.62 120 LYS A O 1
ATOM 878 N N . ARG A 1 121 ? 24.172 -0.001 -30.654 1.00 88.69 121 ARG A N 1
ATOM 879 C CA . ARG A 1 121 ? 25.575 0.412 -30.866 1.00 88.69 121 ARG A CA 1
ATOM 880 C C . ARG A 1 121 ? 26.392 -0.566 -31.715 1.00 88.69 121 ARG A C 1
ATOM 882 O O . ARG A 1 121 ? 27.477 -0.207 -32.153 1.00 88.69 121 ARG A O 1
ATOM 889 N N . LYS A 1 122 ? 25.921 -1.807 -31.878 1.00 79.56 122 LYS A N 1
ATOM 890 C CA . LYS A 1 122 ? 26.562 -2.829 -32.723 1.00 79.56 122 LYS A CA 1
ATOM 891 C C . LYS A 1 122 ? 26.133 -2.748 -34.195 1.00 79.56 122 LYS A C 1
ATOM 893 O O . LYS A 1 122 ? 26.719 -3.452 -35.012 1.00 79.56 122 LYS A O 1
ATOM 898 N N . LYS A 1 123 ? 25.101 -1.958 -34.504 1.00 56.88 123 LYS A N 1
ATOM 899 C CA . LYS A 1 123 ? 24.695 -1.592 -35.867 1.00 56.88 123 LYS A CA 1
ATOM 900 C C . LYS A 1 123 ? 25.344 -0.271 -36.249 1.00 56.88 123 LYS A C 1
ATOM 902 O O . LYS A 1 123 ? 25.656 -0.134 -37.446 1.00 56.88 123 LYS A O 1
#

pLDDT: mean 93.81, std 4.95, range [56.88, 98.0]

Solvent-accessible surface area (backbone atoms only — not comparable to full-atom values): 7027 Å² total; per-residue (Å²): 128,100,64,59,76,84,48,43,14,65,37,16,70,69,28,94,50,63,42,90,52,88,48,89,49,67,73,55,31,50,53,54,52,52,49,43,54,75,70,64,54,60,64,29,17,51,33,20,10,54,32,46,44,55,27,52,53,54,50,57,56,40,64,74,76,56,84,67,102,74,47,71,67,67,34,69,66,52,73,28,55,30,30,46,50,53,40,23,67,74,68,75,47,79,66,53,84,67,99,56,63,40,60,46,47,67,59,51,51,50,53,55,50,52,50,54,52,54,57,61,73,76,106